Protein AF-T1BYG8-F1 (afdb_monomer_lite)

InterPro domains:
  IPR001926 Tryptophan synthase beta chain-like, PALP domain [PF00291] (1-155)
  IPR036052 Tryptophan synthase beta chain-like, PALP domain superfamily [G3DSA:3.40.50.1100] (1-34)
  IPR036052 Tryptophan synthase beta chain-like, PALP domain superfamily [G3DSA:3.40.50.1100] (35-157)
  IPR036052 Tryptophan synthase beta chain-like, PALP domain superfamily [SSF53686] (1-156)
  IPR050147 Serine/Threonine Dehydratase [PTHR48078] (1-157)

Secondary structure (DSSP, 8-state):
---------SSHHHHHHHHHHHHHHTTPPP--SSSSHHHHHHHHHHHHHHHHH-TT--EEEEE-SSSHHHHHHHHHHHHH-TTSEEEEEEETTS-HHHHHHHHSS---------S-GGG--SS--HHHHHHHHHH--EEEEE-HHHHHHHHHHHHTT-

Radius of gyration: 16.71 Å; chains: 1; bounding box: 42×40×42 Å

Foldseek 3Di:
DPDDDDDFDPDPVGVLVVLVVCCVVVVNDDDDCAQDPVLLLVLLVVLVVCCVVCVPAQEDEEEAALQSNLLSNLVNNCVVPVRRAYEYEYAPQACQLVVCLVVVHRAFRPGDDAPCRVRNHRGHHPNSSVSCNVRHDYYYHDYNVVVVVVVVVVVVVD

Organism: NCBI:txid410659

Structure (mmCIF, N/CA/C/O backbone):
data_AF-T1BYG8-F1
#
_entry.id   AF-T1BYG8-F1
#
loop_
_atom_site.group_PDB
_atom_site.id
_atom_site.type_symbol
_atom_site.label_atom_id
_atom_site.label_alt_id
_atom_site.label_comp_id
_atom_site.label_asym_id
_atom_site.label_entity_id
_atom_site.label_seq_id
_atom_site.pdbx_PDB_ins_code
_atom_site.Cartn_x
_atom_site.Cartn_y
_atom_site.Cartn_z
_atom_site.occupancy
_atom_site.B_iso_or_equiv
_atom_site.auth_seq_id
_atom_site.auth_comp_id
_atom_site.auth_asym_id
_atom_site.auth_atom_id
_atom_site.pdbx_PDB_model_num
ATOM 1 N N . TYR A 1 1 ? 2.718 -18.106 -16.378 1.00 79.12 1 TYR A N 1
ATOM 2 C CA . TYR A 1 1 ? 2.331 -16.737 -16.773 1.00 79.12 1 TYR A CA 1
ATOM 3 C C . TYR A 1 1 ? 2.883 -16.264 -18.125 1.00 79.12 1 TYR A C 1
ATOM 5 O O . TYR A 1 1 ? 2.423 -15.233 -18.580 1.00 79.12 1 TYR A O 1
ATOM 13 N N . GLY A 1 2 ? 3.794 -16.975 -18.813 1.00 94.69 2 GLY A N 1
ATOM 14 C CA . GLY A 1 2 ? 4.128 -16.692 -20.229 1.00 94.69 2 GLY A CA 1
ATOM 15 C C . GLY A 1 2 ? 4.851 -15.367 -20.523 1.00 94.69 2 GLY A C 1
ATOM 16 O O . GLY A 1 2 ? 5.052 -15.046 -21.688 1.00 94.69 2 GLY A O 1
ATOM 17 N N . ALA A 1 3 ? 5.227 -14.609 -19.491 1.00 94.94 3 ALA A N 1
ATOM 18 C CA . ALA A 1 3 ? 5.925 -13.338 -19.626 1.00 94.94 3 ALA A CA 1
ATOM 19 C C . ALA A 1 3 ? 7.422 -13.532 -19.911 1.00 94.94 3 ALA A C 1
ATOM 21 O O . ALA A 1 3 ? 8.041 -14.482 -19.427 1.00 94.94 3 ALA A O 1
ATOM 22 N N . GLU A 1 4 ? 7.999 -12.589 -20.650 1.00 94.94 4 GLU A N 1
ATOM 23 C CA . GLU A 1 4 ? 9.445 -12.408 -20.746 1.00 94.94 4 GLU A CA 1
ATOM 24 C C . GLU A 1 4 ? 9.967 -11.803 -19.434 1.00 94.94 4 GLU A C 1
ATOM 26 O O . GLU A 1 4 ? 9.457 -10.780 -18.973 1.00 94.94 4 GLU A O 1
ATOM 31 N N . VAL A 1 5 ? 10.972 -12.439 -18.826 1.00 95.88 5 VAL A N 1
ATOM 32 C CA . VAL A 1 5 ? 11.588 -11.974 -17.577 1.00 95.88 5 VAL A CA 1
ATOM 33 C C . VAL A 1 5 ? 12.976 -11.427 -17.879 1.00 95.88 5 VAL A C 1
ATOM 35 O O . VAL A 1 5 ? 13.850 -12.160 -18.337 1.00 95.88 5 VAL A O 1
ATOM 38 N N . ILE A 1 6 ? 13.180 -10.148 -17.574 1.00 95.19 6 ILE A N 1
ATOM 39 C CA . ILE A 1 6 ? 14.470 -9.467 -17.688 1.00 95.19 6 ILE A CA 1
ATOM 40 C C . ILE A 1 6 ? 15.030 -9.296 -16.275 1.00 95.19 6 ILE A C 1
ATOM 42 O O . ILE A 1 6 ? 14.416 -8.638 -15.437 1.00 95.19 6 ILE A O 1
ATOM 46 N N . LEU A 1 7 ? 16.186 -9.904 -16.000 1.00 96.19 7 LEU A N 1
ATOM 47 C CA . LEU A 1 7 ? 16.885 -9.751 -14.722 1.00 96.19 7 LEU A CA 1
ATOM 48 C C . LEU A 1 7 ? 17.806 -8.531 -14.789 1.00 96.19 7 LEU A C 1
ATOM 50 O O . LEU A 1 7 ? 18.727 -8.501 -15.606 1.00 96.19 7 LEU A O 1
ATOM 54 N N . TYR A 1 8 ? 17.570 -7.537 -13.932 1.00 95.62 8 TYR A N 1
ATOM 55 C CA . TYR A 1 8 ? 18.373 -6.318 -13.887 1.00 95.62 8 TYR A CA 1
ATOM 56 C C . TYR A 1 8 ? 18.454 -5.730 -12.475 1.00 95.62 8 TYR A C 1
ATOM 58 O O . TYR A 1 8 ? 17.446 -5.631 -11.777 1.00 95.62 8 TYR A O 1
ATOM 66 N N . GLY A 1 9 ? 19.651 -5.267 -12.107 1.00 90.19 9 GLY A N 1
ATOM 67 C CA . GLY A 1 9 ? 19.921 -4.604 -10.833 1.00 90.19 9 GLY A CA 1
ATOM 68 C C . GLY A 1 9 ? 20.027 -5.552 -9.636 1.00 90.19 9 GLY A C 1
ATOM 69 O O . GLY A 1 9 ? 19.801 -6.755 -9.745 1.00 90.19 9 GLY A O 1
ATOM 70 N N . ASN A 1 10 ? 20.382 -4.987 -8.481 1.00 84.25 10 ASN A N 1
ATOM 71 C CA . ASN A 1 10 ? 20.496 -5.702 -7.201 1.00 84.25 10 ASN A CA 1
ATOM 72 C C . ASN A 1 10 ? 19.391 -5.326 -6.201 1.00 84.25 10 ASN A C 1
ATOM 74 O O . ASN A 1 10 ? 19.390 -5.789 -5.061 1.00 84.25 10 ASN A O 1
ATOM 78 N N . SER A 1 11 ? 18.462 -4.460 -6.607 1.00 77.31 11 SER A N 1
ATOM 79 C CA . SER A 1 11 ? 17.386 -3.950 -5.763 1.00 77.31 11 SER A CA 1
ATOM 80 C C . SER A 1 11 ? 16.115 -3.698 -6.574 1.00 77.31 11 SER A C 1
ATOM 82 O O . SER A 1 11 ? 16.166 -3.471 -7.785 1.00 77.31 11 SER A O 1
ATOM 84 N N . TYR A 1 12 ? 14.962 -3.669 -5.895 1.00 80.06 12 TYR A N 1
ATOM 85 C CA . TYR A 1 12 ? 13.689 -3.291 -6.520 1.00 80.06 12 TYR A CA 1
ATOM 86 C C . TYR A 1 12 ? 13.766 -1.909 -7.188 1.00 80.06 12 TYR A C 1
ATOM 88 O O . TYR A 1 12 ? 13.246 -1.723 -8.283 1.00 80.06 12 TYR A O 1
ATOM 96 N N . SER A 1 13 ? 14.448 -0.943 -6.562 1.00 80.50 13 SER A N 1
ATOM 97 C CA . SER A 1 13 ? 14.580 0.419 -7.097 1.00 80.50 13 SER A CA 1
ATOM 98 C C . SER A 1 13 ? 15.358 0.457 -8.417 1.00 80.50 13 SER A C 1
ATOM 100 O O . SER A 1 13 ? 15.001 1.211 -9.326 1.00 80.50 13 SER A O 1
ATOM 102 N N . GLU A 1 14 ? 16.410 -0.356 -8.546 1.00 86.12 14 GLU A N 1
ATOM 103 C CA . GLU A 1 14 ? 17.156 -0.500 -9.801 1.00 86.12 14 GLU A CA 1
ATOM 104 C C . GLU A 1 14 ? 16.304 -1.179 -10.876 1.00 86.12 14 GLU A C 1
ATOM 106 O O . GLU A 1 14 ? 16.212 -0.664 -11.991 1.00 86.12 14 GLU A O 1
ATOM 111 N N . ALA A 1 15 ? 15.621 -2.276 -10.530 1.00 90.56 15 ALA A N 1
ATOM 112 C CA . ALA A 1 15 ? 14.738 -2.990 -11.450 1.00 90.56 15 ALA A CA 1
ATOM 113 C C . ALA A 1 15 ? 13.577 -2.105 -11.942 1.00 90.56 15 ALA A C 1
ATOM 115 O O . ALA A 1 15 ? 13.264 -2.092 -13.130 1.00 90.56 15 ALA A O 1
ATOM 116 N N . PHE A 1 16 ? 12.975 -1.310 -11.052 1.00 89.62 16 PHE A N 1
ATOM 117 C CA . PHE A 1 16 ? 11.926 -0.345 -11.386 1.00 89.62 16 PHE A CA 1
ATOM 118 C C . PHE A 1 16 ? 12.433 0.732 -12.352 1.00 89.62 16 PHE A C 1
ATOM 120 O O . PHE A 1 16 ? 11.770 1.048 -13.341 1.00 89.62 16 PHE A O 1
ATOM 127 N N . SER A 1 17 ? 13.619 1.285 -12.080 1.00 91.56 17 SER A N 1
ATOM 128 C CA . SER A 1 17 ? 14.226 2.320 -12.924 1.00 91.56 17 SER A CA 1
ATOM 129 C C . SER A 1 17 ? 14.525 1.790 -14.327 1.00 91.56 17 SER A C 1
ATOM 131 O O . SER A 1 17 ? 14.253 2.476 -15.313 1.00 91.56 17 SER A O 1
ATOM 133 N N . GLU A 1 18 ? 15.016 0.553 -14.427 1.00 95.69 18 GLU A N 1
ATOM 134 C CA . GLU A 1 18 ? 15.253 -0.099 -15.713 1.00 95.69 18 GLU A CA 1
ATOM 135 C C . GLU A 1 18 ? 13.955 -0.424 -16.447 1.00 95.69 18 GLU A C 1
ATOM 137 O O . GLU A 1 18 ? 13.837 -0.1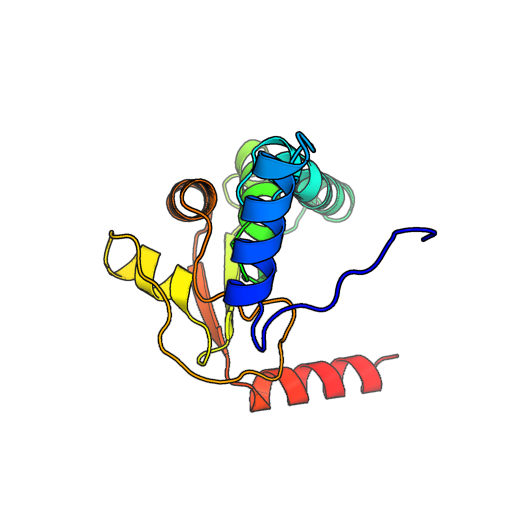30 -17.633 1.00 95.69 18 GLU A O 1
ATOM 142 N N . ALA A 1 19 ? 12.948 -0.960 -15.755 1.00 95.44 19 ALA A N 1
ATOM 143 C CA . ALA A 1 19 ? 11.648 -1.240 -16.356 1.00 95.44 19 ALA A CA 1
ATOM 144 C C . ALA A 1 19 ? 11.013 0.035 -16.936 1.00 95.44 19 ALA A C 1
ATOM 146 O O . ALA A 1 19 ? 10.448 0.010 -18.032 1.00 95.44 19 ALA A O 1
ATOM 147 N N . LYS A 1 20 ? 11.171 1.173 -16.248 1.00 94.75 20 LYS A N 1
ATOM 148 C CA . LYS A 1 20 ? 10.731 2.474 -16.754 1.00 94.75 20 LYS A CA 1
ATOM 149 C C . LYS A 1 20 ? 11.527 2.906 -17.988 1.00 94.75 20 LYS A C 1
ATOM 151 O O . LYS A 1 20 ? 10.920 3.252 -19.000 1.00 94.75 20 LYS A O 1
ATOM 156 N N . ARG A 1 21 ? 12.859 2.808 -17.956 1.00 96.81 21 ARG A N 1
ATOM 157 C CA . ARG A 1 21 ? 13.728 3.125 -19.104 1.00 96.81 21 ARG A CA 1
ATOM 158 C C . ARG A 1 21 ? 13.391 2.274 -20.337 1.00 96.81 21 ARG A C 1
ATOM 160 O O . ARG A 1 21 ? 13.272 2.809 -21.437 1.00 96.81 21 ARG A O 1
ATOM 167 N N . LEU A 1 22 ? 13.213 0.964 -20.158 1.00 96.50 22 LEU A N 1
ATOM 168 C CA . LEU A 1 22 ? 12.817 0.037 -21.223 1.00 96.50 22 LEU A CA 1
ATOM 169 C C . LEU A 1 22 ? 11.437 0.380 -21.783 1.00 96.50 22 LEU A C 1
ATOM 171 O O . LEU A 1 22 ? 11.253 0.358 -22.997 1.00 96.50 22 LEU A O 1
ATOM 175 N N . SER A 1 23 ? 10.483 0.756 -20.924 1.00 96.88 23 SER A N 1
ATOM 176 C CA . SER A 1 23 ? 9.156 1.170 -21.387 1.00 96.88 23 SER A CA 1
ATOM 177 C C . SER A 1 23 ? 9.212 2.383 -22.320 1.00 96.88 23 SER A C 1
ATOM 179 O O . SER A 1 23 ? 8.519 2.409 -23.335 1.00 96.88 23 SER A O 1
ATOM 181 N N . GLU A 1 24 ? 10.096 3.341 -22.034 1.00 96.69 24 GLU A N 1
ATOM 182 C CA . GLU A 1 24 ? 10.277 4.549 -22.839 1.00 96.69 24 GLU A CA 1
ATOM 183 C C . GLU A 1 24 ? 10.974 4.240 -24.173 1.00 96.69 24 GLU A C 1
ATOM 185 O O . GLU A 1 24 ? 10.499 4.654 -25.230 1.00 96.69 24 GLU A O 1
ATOM 190 N N . ILE A 1 25 ? 12.072 3.477 -24.147 1.00 97.31 25 ILE A N 1
ATOM 191 C CA . ILE A 1 25 ? 12.874 3.180 -25.348 1.00 97.31 25 ILE A CA 1
ATOM 192 C C . ILE A 1 25 ? 12.137 2.245 -26.306 1.00 97.31 25 ILE A C 1
ATOM 194 O O . ILE A 1 25 ? 12.218 2.410 -27.521 1.00 97.31 25 ILE A O 1
ATOM 198 N N . GLU A 1 26 ? 11.404 1.275 -25.771 1.00 96.38 26 GLU A N 1
ATOM 199 C CA . GLU A 1 26 ? 10.692 0.278 -26.568 1.00 96.38 26 GLU A CA 1
ATOM 200 C C . GLU A 1 26 ? 9.229 0.654 -26.825 1.00 96.38 26 GLU A C 1
ATOM 202 O O . GLU A 1 26 ? 8.489 -0.125 -27.421 1.00 96.38 26 GLU A O 1
ATOM 207 N N . SER A 1 27 ? 8.798 1.847 -26.393 1.00 96.56 27 SER A N 1
ATOM 208 C CA . SER A 1 27 ? 7.414 2.322 -26.535 1.00 96.56 27 SER A CA 1
ATOM 209 C C . SER A 1 27 ? 6.375 1.351 -25.947 1.00 96.56 27 SER A C 1
ATOM 211 O O . SER A 1 27 ? 5.302 1.145 -26.517 1.00 96.56 27 SER A O 1
ATOM 213 N N . ARG A 1 28 ? 6.687 0.743 -24.795 1.00 95.94 28 ARG A N 1
ATOM 214 C CA . ARG A 1 28 ? 5.770 -0.133 -24.049 1.00 95.94 28 ARG A CA 1
ATOM 215 C C . ARG A 1 28 ? 4.976 0.685 -23.029 1.00 95.94 28 ARG A C 1
ATOM 217 O O . ARG A 1 28 ? 5.481 1.641 -22.447 1.00 95.94 28 ARG A O 1
ATOM 224 N N . THR A 1 29 ? 3.740 0.281 -22.745 1.00 95.56 29 THR A N 1
ATOM 225 C CA . THR A 1 29 ? 2.987 0.847 -21.616 1.00 95.56 29 THR A CA 1
ATOM 226 C C . THR A 1 29 ? 3.581 0.351 -20.301 1.00 95.56 29 THR A C 1
ATOM 228 O O . THR A 1 29 ? 3.589 -0.850 -20.037 1.00 95.56 29 THR A O 1
ATOM 231 N N . PHE A 1 30 ? 4.053 1.273 -19.465 1.00 95.31 30 PHE A N 1
ATOM 232 C CA . PHE A 1 30 ? 4.484 0.952 -18.109 1.00 95.31 30 PHE A CA 1
ATOM 233 C C . PHE A 1 30 ? 3.271 0.781 -17.192 1.00 95.31 30 PHE A C 1
ATOM 235 O O . PHE A 1 30 ? 2.428 1.675 -17.103 1.00 95.31 30 PHE A O 1
ATOM 242 N N . ILE A 1 31 ? 3.199 -0.352 -16.498 1.00 94.94 31 ILE A N 1
ATOM 243 C CA . ILE A 1 31 ? 2.178 -0.624 -15.486 1.00 94.94 31 ILE A CA 1
ATOM 244 C C . ILE A 1 31 ? 2.846 -0.506 -14.117 1.00 94.94 31 ILE A C 1
ATOM 246 O O . ILE A 1 31 ? 3.698 -1.322 -13.772 1.00 94.94 31 ILE A O 1
ATOM 250 N N . ASP A 1 32 ? 2.487 0.531 -13.359 1.00 92.69 32 ASP A N 1
ATOM 251 C CA . ASP A 1 32 ? 3.027 0.752 -12.015 1.00 92.69 32 ASP A CA 1
ATOM 252 C C . ASP A 1 32 ? 2.497 -0.306 -11.032 1.00 92.69 32 ASP A C 1
ATOM 254 O O . ASP A 1 32 ? 1.356 -0.752 -11.138 1.00 92.69 32 ASP A O 1
ATOM 258 N N . GLY A 1 33 ? 3.315 -0.711 -10.061 1.00 91.31 33 GLY A N 1
ATOM 259 C CA . GLY A 1 33 ? 2.921 -1.709 -9.066 1.00 91.31 33 GLY A CA 1
ATOM 260 C C . GLY A 1 33 ? 1.932 -1.192 -8.016 1.00 91.31 33 GLY A C 1
ATOM 261 O O . GLY A 1 33 ? 1.283 -1.998 -7.350 1.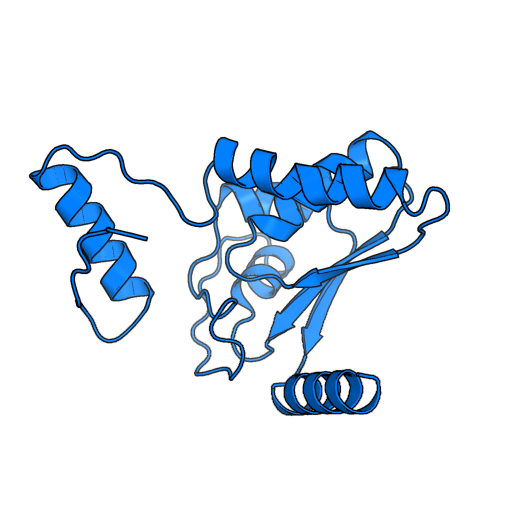00 91.31 33 GLY A O 1
ATOM 262 N N . PHE A 1 34 ? 1.813 0.127 -7.821 1.00 93.38 34 PHE A N 1
ATOM 263 C CA . PHE A 1 34 ? 0.974 0.691 -6.753 1.00 93.38 34 PHE A CA 1
ATOM 264 C C . PHE A 1 34 ? 0.543 2.157 -6.927 1.00 93.38 34 PHE A C 1
ATOM 266 O O . PHE A 1 34 ? -0.504 2.534 -6.396 1.00 93.38 34 PHE A O 1
ATOM 273 N N . ASN A 1 35 ? 1.317 2.991 -7.626 1.00 94.12 35 ASN A N 1
ATOM 274 C CA . ASN A 1 35 ? 1.122 4.442 -7.734 1.00 94.12 35 ASN A CA 1
ATOM 275 C C . ASN A 1 35 ? 0.354 4.837 -9.011 1.00 94.12 35 ASN A C 1
ATOM 277 O O . ASN A 1 35 ? 0.687 5.813 -9.682 1.00 94.12 35 ASN A O 1
ATOM 281 N N . ASP A 1 36 ? -0.693 4.079 -9.338 1.00 96.25 36 ASP A N 1
ATOM 282 C CA . ASP A 1 36 ? -1.595 4.321 -10.466 1.00 96.25 36 ASP A CA 1
ATOM 283 C C . ASP A 1 36 ? -3.063 4.207 -10.023 1.00 96.25 36 ASP A C 1
ATOM 285 O O . ASP A 1 36 ? -3.420 3.382 -9.181 1.00 96.25 36 ASP A O 1
ATOM 289 N N . ARG A 1 37 ? -3.940 5.044 -10.590 1.00 96.56 37 ARG A N 1
ATOM 290 C CA . ARG A 1 37 ? -5.351 5.126 -10.176 1.00 96.56 37 ARG A CA 1
ATOM 291 C C . ARG A 1 37 ? -6.126 3.842 -10.454 1.00 96.56 37 ARG A C 1
ATOM 293 O O . ARG A 1 37 ? -6.993 3.490 -9.652 1.00 96.56 37 ARG A O 1
ATOM 300 N N . TRP A 1 38 ? -5.846 3.158 -11.559 1.00 97.19 38 TRP A N 1
ATOM 301 C CA . TRP A 1 38 ? -6.515 1.909 -11.913 1.00 97.19 38 TRP A CA 1
ATOM 302 C C . TRP A 1 38 ? -6.038 0.769 -11.028 1.00 97.19 38 TRP A C 1
ATOM 304 O O . TRP A 1 38 ? -6.863 0.008 -10.531 1.00 97.19 38 TRP A O 1
ATOM 314 N N . ILE A 1 39 ? -4.735 0.717 -10.746 1.00 97.75 39 ILE A N 1
ATOM 315 C CA . ILE A 1 39 ? -4.162 -0.250 -9.804 1.00 97.75 39 ILE A CA 1
ATOM 316 C C . ILE A 1 39 ? -4.786 -0.085 -8.420 1.00 97.75 39 ILE A C 1
ATOM 318 O O . ILE A 1 39 ? -5.286 -1.060 -7.862 1.00 97.75 39 ILE A O 1
ATOM 322 N N . ILE A 1 40 ? -4.831 1.144 -7.899 1.00 98.44 40 ILE A N 1
ATOM 323 C CA . ILE A 1 40 ? -5.446 1.462 -6.602 1.00 98.44 40 ILE A CA 1
ATOM 324 C C . ILE A 1 40 ? -6.933 1.095 -6.585 1.00 98.44 40 ILE A C 1
ATOM 326 O O . ILE A 1 40 ? -7.405 0.494 -5.623 1.00 98.44 40 ILE A O 1
ATOM 330 N N . SER A 1 41 ? -7.674 1.434 -7.644 1.00 97.81 41 SER A N 1
ATOM 331 C CA . SER A 1 41 ? -9.105 1.114 -7.740 1.00 97.81 41 SER A CA 1
ATOM 332 C C . SER A 1 41 ? -9.341 -0.394 -7.756 1.00 97.81 41 SER A C 1
ATOM 334 O O . SER A 1 41 ? -10.239 -0.873 -7.070 1.00 97.81 41 SER A O 1
ATOM 336 N N . GLY A 1 42 ? -8.491 -1.144 -8.465 1.00 98.38 42 GLY A N 1
ATOM 337 C CA . GLY A 1 42 ? -8.502 -2.603 -8.455 1.00 98.38 42 GLY A CA 1
ATOM 338 C C . GLY A 1 42 ? -8.321 -3.159 -7.045 1.00 98.38 42 GLY A C 1
ATOM 339 O O . GLY A 1 42 ? -9.126 -3.978 -6.615 1.00 98.38 42 GLY A O 1
ATOM 340 N N . GLN A 1 43 ? -7.353 -2.646 -6.276 1.00 98.50 43 GLN A N 1
ATOM 341 C CA . GLN A 1 43 ? -7.156 -3.083 -4.886 1.00 98.50 43 GLN A CA 1
ATOM 342 C C . GLN A 1 43 ? -8.345 -2.747 -3.975 1.00 98.50 43 GLN A C 1
ATOM 344 O O . GLN A 1 43 ? -8.595 -3.441 -2.993 1.00 98.50 43 GLN A O 1
ATOM 349 N N . GLY A 1 44 ? -9.094 -1.688 -4.292 1.00 98.62 44 GLY A N 1
ATOM 350 C CA . GLY A 1 44 ? -10.283 -1.287 -3.540 1.00 98.62 44 GLY A CA 1
ATOM 351 C C . GLY A 1 44 ? -11.426 -2.296 -3.581 1.00 98.62 44 GLY A C 1
ATOM 352 O O . GLY A 1 44 ? -12.255 -2.281 -2.674 1.00 98.62 44 GLY A O 1
ATOM 353 N N . THR A 1 45 ? -11.445 -3.203 -4.561 1.00 98.69 45 THR A N 1
ATOM 354 C CA . THR A 1 45 ? -12.450 -4.278 -4.635 1.00 98.69 45 THR A CA 1
ATOM 355 C C . THR A 1 45 ? -12.428 -5.174 -3.397 1.00 98.69 45 THR A C 1
ATOM 357 O O . THR A 1 45 ? -13.489 -5.483 -2.868 1.00 98.69 45 THR A O 1
ATOM 360 N N . ILE A 1 46 ? -11.246 -5.438 -2.828 1.00 98.81 46 ILE A N 1
ATOM 361 C CA . ILE A 1 46 ? -11.094 -6.162 -1.555 1.00 98.81 46 ILE A CA 1
ATOM 362 C C . ILE A 1 46 ? -11.848 -5.448 -0.423 1.00 98.81 46 ILE A C 1
ATOM 364 O O . ILE A 1 46 ? -12.448 -6.086 0.435 1.00 98.81 46 ILE A O 1
ATOM 368 N N . GLY A 1 47 ? -11.851 -4.112 -0.412 1.00 98.62 47 GLY A N 1
ATOM 369 C CA . GLY A 1 47 ? -12.600 -3.341 0.580 1.00 98.62 47 GLY A CA 1
ATOM 370 C C . GLY A 1 47 ? -14.112 -3.532 0.462 1.00 98.62 47 GLY A C 1
ATOM 371 O O . GLY A 1 47 ? -14.788 -3.604 1.485 1.00 98.62 47 GLY A O 1
ATOM 372 N N . LEU A 1 48 ? -14.629 -3.657 -0.763 1.00 98.50 48 LEU A N 1
ATOM 373 C CA . LEU A 1 48 ? -16.044 -3.952 -1.012 1.00 98.50 48 LEU A CA 1
ATOM 374 C C . LEU A 1 48 ? -16.393 -5.370 -0.543 1.00 98.50 48 LEU A C 1
ATOM 376 O O . LEU A 1 48 ? -17.374 -5.554 0.171 1.00 98.50 48 LEU A O 1
ATOM 380 N N . GLU A 1 49 ? -15.542 -6.348 -0.858 1.00 98.75 49 GLU A N 1
ATOM 381 C CA . GLU A 1 49 ? -15.709 -7.741 -0.427 1.00 98.75 49 GLU A CA 1
ATOM 382 C C . GLU A 1 49 ? -15.685 -7.879 1.106 1.00 98.75 49 GLU A C 1
ATOM 384 O O . GLU A 1 49 ? -16.497 -8.606 1.677 1.00 98.75 49 GLU A O 1
ATOM 389 N N . ILE A 1 50 ? -14.811 -7.137 1.801 1.00 98.62 50 ILE A N 1
ATOM 390 C CA . ILE A 1 50 ? -14.781 -7.095 3.274 1.00 98.62 50 ILE A CA 1
ATOM 391 C C . ILE A 1 50 ? -16.113 -6.587 3.835 1.00 98.62 50 ILE A C 1
ATOM 393 O O . ILE A 1 50 ? -16.623 -7.157 4.799 1.00 98.62 50 ILE A O 1
ATOM 397 N N . LEU A 1 51 ? -16.679 -5.523 3.259 1.00 98.31 51 LEU A N 1
ATOM 398 C CA . LEU A 1 51 ? -17.941 -4.948 3.731 1.00 98.31 51 LEU A CA 1
ATOM 399 C C . LEU A 1 51 ? -19.145 -5.855 3.469 1.00 98.31 51 LEU A C 1
ATOM 401 O O . LEU A 1 51 ? -20.077 -5.858 4.278 1.00 98.31 51 LEU A O 1
ATOM 405 N N . GLU A 1 52 ? -19.118 -6.605 2.369 1.00 98.25 52 GLU A N 1
ATOM 406 C CA . GLU A 1 52 ? -20.125 -7.613 2.044 1.00 98.25 52 GLU A CA 1
ATOM 407 C C . GLU A 1 52 ? -20.054 -8.798 3.017 1.00 98.25 52 GLU A C 1
ATOM 409 O O . GLU A 1 52 ? -21.069 -9.182 3.601 1.00 98.25 52 GLU A O 1
ATOM 414 N N . ALA A 1 53 ? -18.856 -9.347 3.236 1.00 98.50 53 ALA A N 1
ATOM 415 C CA . ALA A 1 53 ? -18.653 -10.517 4.088 1.00 98.50 53 ALA A CA 1
ATOM 416 C C . ALA A 1 53 ? -18.810 -10.210 5.587 1.00 98.50 53 ALA A C 1
ATOM 418 O O . ALA A 1 53 ? -19.305 -11.047 6.345 1.00 98.50 53 ALA A O 1
ATOM 419 N N . HIS A 1 54 ? -18.407 -9.012 6.020 1.00 98.00 54 HIS A N 1
ATOM 420 C CA . HIS A 1 54 ? -18.437 -8.576 7.417 1.00 98.00 54 HIS A CA 1
ATOM 421 C C . HIS A 1 54 ? -19.070 -7.183 7.563 1.00 98.00 54 HIS A C 1
ATOM 423 O O . HIS A 1 54 ? -18.371 -6.181 7.754 1.00 98.00 54 HIS A O 1
ATOM 429 N N . PRO A 1 55 ? -20.412 -7.080 7.521 1.00 96.81 55 PRO A N 1
ATOM 430 C CA . PRO A 1 55 ? -21.104 -5.797 7.620 1.00 96.81 55 PRO A CA 1
ATOM 431 C C . PRO A 1 55 ? -20.918 -5.069 8.963 1.00 96.81 55 PRO A C 1
ATOM 433 O O . PRO A 1 55 ? -21.170 -3.870 9.052 1.00 96.81 55 PRO A O 1
ATOM 436 N N . ASP A 1 56 ? -20.497 -5.755 10.012 1.00 97.62 56 ASP A N 1
ATOM 437 C CA . ASP A 1 56 ? -20.245 -5.213 11.347 1.00 97.62 56 ASP A CA 1
ATOM 438 C C . ASP A 1 56 ? -18.754 -4.950 11.622 1.00 97.62 56 ASP A C 1
ATOM 440 O O . ASP A 1 56 ? -18.387 -4.620 12.750 1.00 97.62 56 ASP A O 1
ATOM 444 N N . VAL A 1 57 ? -17.891 -5.060 10.602 1.00 98.44 57 VAL A N 1
ATOM 445 C CA . VAL A 1 57 ? -16.453 -4.802 10.736 1.00 98.44 57 VAL A CA 1
ATOM 446 C C . VAL A 1 57 ? -16.194 -3.422 11.344 1.00 98.44 57 VAL A C 1
ATOM 448 O O . VAL A 1 57 ? -16.750 -2.415 10.914 1.00 98.44 57 VAL A O 1
ATOM 451 N N . GLN A 1 58 ? -15.330 -3.374 12.357 1.00 98.50 58 GLN A N 1
ATOM 452 C CA . GLN A 1 58 ? -14.969 -2.129 13.046 1.00 98.50 58 GLN A CA 1
ATOM 453 C C . GLN A 1 58 ? -13.533 -1.695 12.763 1.00 98.50 58 GLN A C 1
ATOM 455 O O . GLN A 1 58 ? -13.225 -0.509 12.832 1.00 98.50 58 GLN A O 1
ATOM 460 N N . ASN A 1 59 ? -12.650 -2.650 12.465 1.00 98.44 59 ASN A N 1
ATOM 461 C CA . ASN A 1 59 ? -11.233 -2.406 12.235 1.00 98.44 59 ASN A CA 1
ATOM 462 C C . ASN A 1 59 ? -10.749 -3.271 11.071 1.00 98.44 59 ASN A C 1
ATOM 464 O O . ASN A 1 59 ? -11.073 -4.457 11.012 1.00 98.44 59 ASN A O 1
ATOM 468 N N . VAL A 1 60 ? -9.933 -2.696 10.192 1.00 98.69 60 VAL A N 1
ATOM 469 C CA . VAL A 1 60 ? -9.273 -3.405 9.092 1.00 98.69 60 VAL A CA 1
ATOM 470 C C . VAL A 1 60 ? -7.787 -3.078 9.122 1.00 98.69 60 VAL A C 1
ATOM 472 O O . VAL A 1 60 ? -7.393 -1.913 9.061 1.00 98.69 60 VAL A O 1
ATOM 475 N N . ILE A 1 61 ? -6.969 -4.122 9.236 1.00 98.50 61 ILE A N 1
ATOM 476 C CA . ILE A 1 61 ? -5.511 -4.030 9.335 1.00 98.50 61 ILE A CA 1
ATOM 477 C C . ILE A 1 61 ? -4.919 -4.416 7.981 1.00 98.50 61 ILE A C 1
ATOM 479 O O . ILE A 1 61 ? -5.231 -5.486 7.462 1.00 98.50 61 ILE A O 1
ATOM 483 N N . ILE A 1 62 ? -4.094 -3.547 7.394 1.00 98.50 62 ILE A N 1
ATOM 484 C CA . ILE A 1 62 ? -3.639 -3.687 6.005 1.00 98.50 62 ILE A CA 1
ATOM 485 C C . ILE A 1 62 ? -2.117 -3.493 5.932 1.00 98.50 62 ILE A C 1
ATOM 487 O O . ILE A 1 62 ? -1.617 -2.479 6.423 1.00 98.50 62 ILE A O 1
ATOM 491 N N . PRO A 1 63 ? -1.356 -4.412 5.311 1.00 97.19 63 PRO A N 1
ATOM 492 C CA . PRO A 1 63 ? 0.077 -4.222 5.111 1.00 97.19 63 PRO A CA 1
ATOM 493 C C . PRO A 1 63 ? 0.357 -3.084 4.118 1.00 97.19 63 PRO A C 1
ATOM 495 O O . PRO A 1 63 ? -0.378 -2.879 3.147 1.00 97.19 63 PRO A O 1
ATOM 498 N N . VAL A 1 64 ? 1.443 -2.344 4.344 1.00 96.25 64 VAL A N 1
ATOM 499 C CA . VAL A 1 64 ? 1.779 -1.138 3.578 1.00 96.25 64 VAL A CA 1
ATOM 500 C C . VAL A 1 64 ? 3.195 -1.224 3.004 1.00 96.25 64 VAL A C 1
ATOM 502 O O . VAL A 1 64 ? 4.183 -0.978 3.687 1.00 96.25 64 VAL A O 1
ATOM 505 N N . GLY A 1 65 ? 3.284 -1.532 1.709 1.00 92.31 65 GLY A N 1
ATOM 506 C CA . GLY A 1 65 ? 4.486 -1.304 0.896 1.00 92.31 65 GLY A CA 1
ATOM 507 C C . GLY A 1 65 ? 4.458 0.089 0.265 1.00 92.31 65 GLY A C 1
ATOM 508 O O . GLY A 1 65 ? 4.469 1.102 0.957 1.00 92.31 65 GLY A O 1
ATOM 509 N N . GLY A 1 66 ? 4.315 0.154 -1.063 1.00 91.19 66 GLY A N 1
ATOM 510 C CA . GLY A 1 66 ? 4.174 1.423 -1.797 1.00 91.19 66 GLY A CA 1
ATOM 511 C C . GLY A 1 66 ? 2.846 2.165 -1.570 1.00 91.19 66 GLY A C 1
ATOM 512 O O . GLY A 1 66 ? 2.704 3.318 -1.976 1.00 91.19 66 GLY A O 1
ATOM 513 N N . GLY A 1 67 ? 1.880 1.519 -0.906 1.00 95.75 67 GLY A N 1
ATOM 514 C CA . GLY A 1 67 ? 0.619 2.121 -0.462 1.00 95.75 67 GLY A CA 1
ATOM 515 C C . GLY A 1 67 ? -0.604 1.844 -1.344 1.00 95.75 67 GLY A C 1
ATOM 516 O O . GLY A 1 67 ? -1.704 2.249 -0.972 1.00 95.75 67 GLY A O 1
ATOM 517 N N . GLY A 1 68 ? -0.453 1.134 -2.468 1.00 97.56 68 GLY A N 1
ATOM 518 C CA . GLY A 1 68 ? -1.543 0.811 -3.407 1.00 97.56 68 GLY A CA 1
ATOM 519 C C . GLY A 1 68 ? -2.729 0.107 -2.749 1.00 97.56 68 GLY A C 1
ATOM 520 O O . GLY A 1 68 ? -3.856 0.602 -2.803 1.00 97.56 68 GLY A O 1
ATOM 521 N N . LEU A 1 69 ? -2.441 -1.005 -2.067 1.00 98.31 69 LEU A N 1
ATOM 522 C CA . LEU A 1 69 ? -3.430 -1.851 -1.396 1.00 98.31 69 LEU A CA 1
ATOM 523 C C . LEU A 1 69 ? -4.253 -1.078 -0.360 1.00 98.31 69 LEU A C 1
ATOM 525 O O . LEU A 1 69 ? -5.472 -0.971 -0.483 1.00 98.31 69 LEU A O 1
ATOM 529 N N . ILE A 1 70 ? -3.576 -0.481 0.626 1.00 98.62 70 ILE A N 1
ATOM 530 C CA . ILE A 1 70 ? -4.239 0.284 1.684 1.00 98.62 70 ILE A CA 1
ATOM 531 C C . ILE A 1 70 ? -5.009 1.483 1.131 1.00 98.62 70 ILE A C 1
ATOM 533 O O . ILE A 1 70 ? -6.111 1.746 1.593 1.00 98.62 70 ILE A O 1
ATOM 537 N N . SER A 1 71 ? -4.490 2.178 0.112 1.00 98.56 71 SER A N 1
ATOM 538 C CA . SER A 1 71 ? -5.185 3.327 -0.482 1.00 98.56 71 SER A CA 1
ATOM 539 C C . SER A 1 71 ? -6.518 2.913 -1.099 1.00 98.56 71 SER A C 1
ATOM 541 O O . SER A 1 71 ? -7.530 3.583 -0.885 1.00 98.56 71 SER A O 1
ATOM 543 N N . GLY A 1 72 ? -6.517 1.810 -1.852 1.00 98.69 72 GLY A N 1
ATOM 544 C CA . GLY A 1 72 ? -7.708 1.281 -2.507 1.00 98.69 72 GLY A CA 1
ATOM 545 C C . GLY A 1 72 ? -8.752 0.838 -1.492 1.00 98.69 72 GLY A C 1
ATOM 546 O O . GLY A 1 72 ? -9.881 1.332 -1.511 1.00 98.69 72 GLY A O 1
ATOM 547 N N . ILE A 1 73 ? -8.356 -0.047 -0.573 1.00 98.81 73 ILE A N 1
ATOM 548 C CA . ILE A 1 73 ? -9.250 -0.599 0.451 1.00 98.81 73 ILE A CA 1
ATOM 549 C C . ILE A 1 73 ? -9.794 0.514 1.352 1.00 98.81 73 ILE A C 1
ATOM 551 O O . ILE A 1 73 ? -11.004 0.596 1.554 1.00 98.81 73 ILE A O 1
ATOM 555 N N . ALA A 1 74 ? -8.934 1.413 1.847 1.00 98.75 74 ALA A N 1
ATOM 556 C CA . ALA A 1 74 ? -9.355 2.511 2.714 1.00 98.75 74 ALA A CA 1
ATOM 557 C C . ALA A 1 74 ? -10.365 3.419 2.012 1.00 98.75 74 ALA A C 1
ATOM 559 O O . ALA A 1 74 ? -11.384 3.776 2.598 1.00 98.75 74 ALA A O 1
ATOM 560 N N . LYS A 1 75 ? -10.124 3.768 0.739 1.00 98.62 75 LYS A N 1
ATOM 561 C CA . LYS A 1 75 ? -11.062 4.587 -0.033 1.00 98.62 75 LYS A CA 1
ATOM 562 C C . LYS A 1 75 ? -12.417 3.900 -0.185 1.00 98.62 75 LYS A C 1
ATOM 564 O O . LYS A 1 75 ? -13.430 4.579 -0.010 1.00 98.62 75 LYS A O 1
ATOM 569 N N . ALA A 1 76 ? -12.440 2.615 -0.535 1.00 98.56 76 ALA A N 1
ATOM 570 C CA . ALA A 1 76 ? -13.678 1.859 -0.697 1.00 98.56 76 ALA A CA 1
ATOM 571 C C . ALA A 1 76 ? -14.459 1.817 0.624 1.00 98.56 76 ALA A C 1
ATOM 57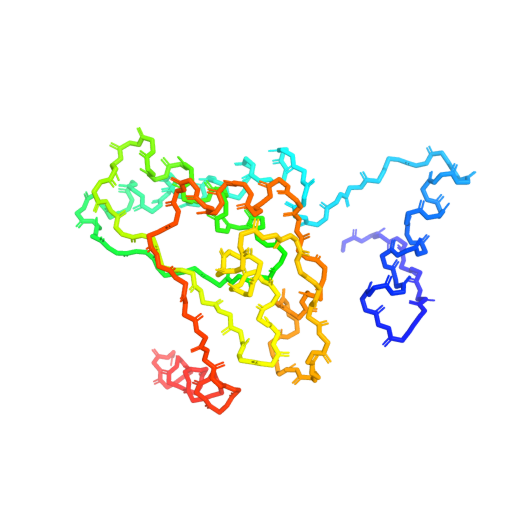3 O O . ALA A 1 76 ? -15.577 2.323 0.693 1.00 98.56 76 ALA A O 1
ATOM 574 N N . ILE A 1 77 ? -13.809 1.360 1.698 1.00 98.69 77 ILE A N 1
ATOM 575 C CA . ILE A 1 77 ? -14.437 1.210 3.012 1.00 98.69 77 ILE A CA 1
ATOM 576 C C . ILE A 1 77 ? -14.934 2.551 3.556 1.00 98.69 77 ILE A C 1
ATOM 578 O O . ILE A 1 77 ? -16.107 2.675 3.898 1.00 98.69 77 ILE A O 1
ATOM 582 N N . LYS A 1 78 ? -14.087 3.588 3.580 1.00 98.62 78 LYS A N 1
ATOM 583 C CA . LYS A 1 78 ? -14.460 4.906 4.123 1.00 98.62 78 LYS A CA 1
ATOM 584 C C . LYS A 1 78 ? -15.557 5.609 3.321 1.00 98.62 78 LYS A C 1
ATOM 586 O O . LYS A 1 78 ? -16.163 6.543 3.837 1.00 98.62 78 LYS A O 1
ATOM 591 N N . SER A 1 79 ? -15.794 5.209 2.068 1.00 97.94 79 SER A N 1
ATOM 592 C CA . SER A 1 79 ? -16.876 5.782 1.257 1.00 97.94 79 SER A CA 1
ATOM 593 C C . SER A 1 79 ? -18.251 5.224 1.632 1.00 97.94 79 SER A C 1
ATOM 595 O O . SER A 1 79 ? -19.239 5.922 1.425 1.00 97.94 79 SER A O 1
ATOM 597 N N . GLU A 1 80 ? -18.321 4.017 2.201 1.00 97.06 80 GLU A N 1
ATOM 598 C CA . GLU A 1 80 ? -19.578 3.389 2.632 1.00 97.06 80 GLU A CA 1
ATOM 599 C C . GLU A 1 80 ? -19.758 3.402 4.154 1.00 97.06 80 GLU A C 1
ATOM 601 O O . GLU A 1 80 ? -20.853 3.663 4.649 1.00 97.06 80 GLU A O 1
ATOM 606 N N . LYS A 1 81 ? -18.681 3.148 4.906 1.00 98.00 81 LYS A N 1
ATOM 607 C CA . LYS A 1 81 ? -18.666 3.104 6.373 1.00 98.00 81 LYS A CA 1
ATOM 608 C C . LYS A 1 81 ? -17.487 3.913 6.924 1.00 98.00 81 LYS A C 1
ATOM 610 O O . LYS A 1 81 ? -16.432 3.349 7.223 1.00 98.00 81 LYS A O 1
ATOM 615 N N . PRO A 1 82 ? -17.639 5.242 7.068 1.00 97.75 82 PRO A N 1
ATOM 616 C CA . PRO A 1 82 ? -16.550 6.130 7.483 1.00 97.75 82 PRO A CA 1
ATOM 617 C C . PRO A 1 82 ? -16.010 5.840 8.893 1.00 97.75 82 PRO A C 1
ATOM 619 O O . PRO A 1 82 ? -14.851 6.156 9.168 1.00 97.75 82 PRO A O 1
ATOM 622 N N . ASP A 1 83 ? -16.811 5.203 9.751 1.00 98.00 83 ASP A N 1
ATOM 623 C CA . ASP A 1 83 ? -16.452 4.890 11.140 1.00 98.00 83 ASP A CA 1
ATOM 624 C C . ASP A 1 83 ? -15.557 3.647 11.286 1.00 98.00 83 ASP A C 1
ATOM 626 O O . ASP A 1 83 ? -14.974 3.433 12.349 1.00 98.00 83 ASP A O 1
ATOM 630 N N . VAL A 1 84 ? -15.407 2.827 10.235 1.00 98.69 84 VAL A N 1
ATOM 631 C CA . VAL A 1 84 ? -14.488 1.677 10.260 1.00 98.69 84 VAL A CA 1
ATOM 632 C C . VAL A 1 84 ? -13.060 2.192 10.347 1.00 98.69 84 VAL A C 1
ATOM 634 O O . VAL A 1 84 ? -12.632 2.981 9.504 1.00 98.69 84 VAL A O 1
ATOM 637 N N . ARG A 1 85 ? -12.304 1.735 11.344 1.00 98.69 85 ARG A N 1
ATOM 638 C CA . ARG A 1 85 ? -10.902 2.116 11.519 1.00 98.69 85 ARG A CA 1
ATOM 639 C C . ARG A 1 85 ? -10.012 1.348 10.550 1.00 98.69 85 ARG A C 1
ATOM 641 O O . ARG A 1 85 ? -10.036 0.121 10.506 1.00 98.69 85 ARG A O 1
ATOM 648 N N . ILE A 1 86 ? -9.190 2.072 9.808 1.00 98.88 86 ILE A N 1
ATOM 649 C CA . ILE A 1 86 ? -8.188 1.537 8.898 1.00 98.88 86 ILE A CA 1
ATOM 650 C C . ILE A 1 86 ? -6.810 1.721 9.526 1.00 98.88 86 ILE A C 1
ATOM 652 O O . ILE A 1 86 ? -6.385 2.848 9.788 1.00 98.88 86 ILE A O 1
ATOM 656 N N . ILE A 1 87 ? -6.115 0.606 9.741 1.00 98.81 87 ILE A N 1
ATOM 657 C CA . ILE A 1 87 ? -4.804 0.559 10.387 1.00 98.81 87 ILE A CA 1
ATOM 658 C C . ILE A 1 87 ? -3.797 0.005 9.381 1.00 98.81 87 ILE A C 1
ATOM 660 O O . ILE A 1 87 ? -3.883 -1.153 8.972 1.00 98.81 87 ILE A O 1
ATOM 664 N N . GLY A 1 88 ? -2.841 0.829 8.964 1.00 98.31 88 GLY A N 1
ATOM 665 C CA . GLY A 1 88 ? -1.744 0.391 8.109 1.00 98.31 88 GLY A CA 1
ATOM 666 C C . GLY A 1 88 ? -0.560 -0.130 8.913 1.00 98.31 88 GLY A C 1
ATOM 667 O O . GLY A 1 88 ? -0.201 0.452 9.932 1.00 98.31 88 GLY A O 1
ATOM 668 N N . VAL A 1 89 ? 0.064 -1.204 8.437 1.00 97.62 89 VAL A N 1
ATOM 669 C CA . VAL A 1 89 ? 1.217 -1.839 9.089 1.00 97.62 89 VAL A CA 1
ATOM 670 C C . VAL A 1 89 ? 2.424 -1.838 8.151 1.00 97.62 89 VAL A C 1
ATOM 672 O O . VAL A 1 89 ? 2.336 -2.355 7.037 1.00 97.62 89 VAL A O 1
ATOM 675 N N . GLN A 1 90 ? 3.550 -1.280 8.601 1.00 94.88 90 GLN A N 1
ATOM 676 C CA . GLN A 1 90 ? 4.853 -1.360 7.924 1.00 94.88 90 GLN A CA 1
ATOM 677 C C . GLN A 1 90 ? 5.869 -2.164 8.739 1.00 94.88 90 GLN A C 1
ATOM 679 O O . GLN A 1 90 ? 5.728 -2.313 9.951 1.00 94.88 90 GLN A O 1
ATOM 684 N N . SER A 1 91 ? 6.930 -2.638 8.085 1.00 94.44 91 SER A N 1
ATOM 685 C CA . SER A 1 91 ? 8.131 -3.064 8.809 1.00 94.44 91 SER A CA 1
ATOM 686 C C . SER A 1 91 ? 8.832 -1.840 9.406 1.00 94.44 91 SER A C 1
ATOM 688 O O . SER A 1 91 ? 8.954 -0.807 8.746 1.00 94.44 91 SER A O 1
ATOM 690 N N . GLU A 1 92 ? 9.362 -1.963 10.622 1.00 93.19 92 GLU A N 1
ATOM 691 C CA . GLU A 1 92 ? 10.245 -0.957 11.240 1.00 93.19 92 GLU A CA 1
ATOM 692 C C . GLU A 1 92 ? 11.505 -0.665 10.404 1.00 93.19 92 GLU A C 1
ATOM 694 O O . GLU A 1 92 ? 12.073 0.431 10.483 1.00 93.19 92 GLU A O 1
ATOM 699 N N . ASN A 1 93 ? 11.916 -1.636 9.579 1.00 90.31 93 ASN A N 1
ATOM 700 C CA . ASN A 1 93 ? 13.059 -1.546 8.675 1.00 90.31 93 ASN A CA 1
ATOM 701 C C . ASN A 1 93 ? 12.699 -0.945 7.306 1.00 90.31 93 ASN A C 1
ATOM 703 O O . ASN A 1 93 ? 13.602 -0.644 6.531 1.00 90.31 93 ASN A O 1
ATOM 707 N N . CYS A 1 94 ? 11.412 -0.742 6.998 1.00 89.31 94 CYS A N 1
ATOM 708 C CA . CYS A 1 94 ? 10.953 -0.119 5.755 1.00 89.31 94 CYS A CA 1
ATOM 709 C C . CYS A 1 94 ? 9.690 0.731 5.993 1.00 89.31 94 CYS A C 1
ATOM 711 O O . CYS A 1 94 ? 8.578 0.382 5.602 1.00 89.31 94 CYS A O 1
ATOM 713 N N . ASP A 1 95 ? 9.878 1.870 6.656 1.00 90.94 95 ASP A N 1
ATOM 714 C CA . ASP A 1 95 ? 8.831 2.737 7.217 1.00 90.94 95 ASP A CA 1
ATOM 715 C C . ASP A 1 95 ? 8.607 4.040 6.420 1.00 90.94 95 ASP A C 1
ATOM 717 O O . ASP A 1 95 ? 8.225 5.080 6.966 1.00 90.94 95 ASP A O 1
ATOM 721 N N . SER A 1 96 ? 8.862 4.010 5.106 1.00 90.94 96 SER A N 1
ATOM 722 C CA . SER A 1 96 ? 8.827 5.197 4.235 1.00 90.94 96 SER A CA 1
ATOM 723 C C . SER A 1 96 ? 7.481 5.933 4.254 1.00 90.94 96 SER A C 1
ATOM 725 O O . SER A 1 96 ? 7.449 7.167 4.219 1.00 90.94 96 SER A O 1
ATOM 727 N N . VAL A 1 97 ? 6.364 5.204 4.336 1.00 93.31 97 VAL A N 1
ATOM 728 C CA . VAL A 1 97 ? 5.012 5.776 4.373 1.00 93.31 97 VAL A CA 1
ATOM 729 C C . VAL A 1 97 ? 4.730 6.392 5.736 1.00 93.31 97 VAL A C 1
ATOM 731 O O . VAL A 1 97 ? 4.260 7.529 5.790 1.00 93.31 97 VAL A O 1
ATOM 734 N N . VAL A 1 98 ? 5.050 5.683 6.822 1.00 93.25 98 VAL A N 1
ATOM 735 C CA . VAL A 1 98 ? 4.907 6.178 8.201 1.00 93.25 98 VAL A CA 1
ATOM 736 C C . VAL A 1 98 ? 5.662 7.495 8.363 1.00 93.25 98 VAL A C 1
ATOM 738 O O . VAL A 1 98 ? 5.075 8.497 8.777 1.00 93.25 98 VAL A O 1
ATOM 741 N N . GLU A 1 99 ? 6.932 7.539 7.955 1.00 92.31 99 GLU A N 1
ATOM 742 C CA . GLU A 1 99 ? 7.744 8.755 8.035 1.00 92.31 99 GLU A CA 1
ATOM 743 C C . GLU A 1 99 ? 7.209 9.871 7.131 1.00 92.31 99 GLU A C 1
ATOM 745 O O . GLU A 1 99 ? 7.148 11.027 7.560 1.00 92.31 99 GLU A O 1
ATOM 750 N N . SER A 1 100 ? 6.756 9.540 5.915 1.00 92.81 100 SER A N 1
ATOM 751 C CA . SER A 1 100 ? 6.175 10.525 4.994 1.00 92.81 100 SER A CA 1
ATOM 752 C C . SER A 1 100 ? 4.898 11.162 5.543 1.00 92.81 100 SER A C 1
ATOM 754 O O . SER A 1 100 ? 4.637 12.352 5.358 1.00 92.81 100 SER A O 1
ATOM 756 N N . VAL A 1 101 ? 4.053 10.380 6.212 1.00 92.75 101 VAL A N 1
ATOM 757 C CA . VAL A 1 101 ? 2.835 10.896 6.843 1.00 92.75 101 VAL A CA 1
ATOM 758 C C . VAL A 1 101 ? 3.193 11.723 8.075 1.00 92.75 101 VAL A C 1
ATOM 760 O O . VAL A 1 101 ? 2.727 12.856 8.181 1.00 92.75 101 VAL A O 1
ATOM 763 N N . ARG A 1 102 ? 4.082 11.221 8.943 1.00 91.19 102 ARG A N 1
ATOM 764 C CA . ARG A 1 102 ? 4.497 11.900 10.179 1.00 91.19 102 ARG A CA 1
ATOM 765 C C . ARG A 1 102 ? 5.122 13.271 9.925 1.00 91.19 102 ARG A C 1
ATOM 767 O O . ARG A 1 102 ? 4.815 14.220 10.639 1.00 91.19 102 ARG A O 1
ATOM 774 N N . LYS A 1 103 ? 6.002 13.382 8.927 1.00 89.81 103 LYS A N 1
ATOM 775 C CA . LYS A 1 103 ? 6.702 14.638 8.607 1.00 89.81 103 LYS A CA 1
ATOM 776 C C . LYS A 1 103 ? 5.869 15.607 7.771 1.00 89.81 103 LYS A C 1
ATOM 778 O O . LYS A 1 103 ? 6.253 16.759 7.616 1.00 89.81 103 LYS A O 1
ATOM 783 N N . GLY A 1 104 ? 4.756 15.157 7.193 1.00 85.62 104 GLY A N 1
ATOM 784 C CA . GLY A 1 104 ? 3.972 15.981 6.272 1.00 85.62 104 GLY A CA 1
ATOM 785 C C . GLY A 1 104 ? 4.613 16.157 4.887 1.00 85.62 104 GLY A C 1
ATOM 786 O O . GLY A 1 104 ? 3.984 16.732 3.997 1.00 85.62 104 GLY A O 1
ATOM 787 N N . GLU A 1 105 ? 5.760 15.534 4.619 1.00 86.38 105 GLU A N 1
ATOM 788 C CA . GLU A 1 105 ? 6.487 15.597 3.347 1.00 86.38 105 GLU A CA 1
ATOM 789 C C . GLU A 1 105 ? 6.825 14.210 2.793 1.00 86.38 105 GLU A C 1
ATOM 791 O O . GLU A 1 105 ? 6.796 13.206 3.497 1.00 86.38 105 GLU A O 1
ATOM 796 N N . TYR A 1 106 ? 7.144 14.151 1.505 1.00 86.50 106 TYR A N 1
ATOM 797 C CA . TYR A 1 106 ? 7.538 12.914 0.849 1.00 86.50 106 TYR A CA 1
ATOM 798 C C . TYR A 1 106 ? 8.916 12.449 1.345 1.00 86.50 106 TYR A C 1
ATOM 800 O O . TYR A 1 106 ? 9.905 13.155 1.158 1.00 86.50 106 TYR A O 1
ATOM 808 N N . THR A 1 107 ? 8.988 11.261 1.946 1.00 85.00 107 THR A N 1
ATOM 809 C CA . THR A 1 107 ? 10.219 10.682 2.500 1.00 85.00 107 THR A CA 1
ATOM 810 C C . THR A 1 107 ? 10.534 9.346 1.832 1.00 85.00 107 THR A C 1
ATOM 812 O O . THR A 1 107 ? 9.652 8.522 1.602 1.00 85.00 107 THR A O 1
ATOM 815 N N . VAL A 1 108 ? 11.818 9.117 1.555 1.00 82.38 108 VAL A N 1
ATOM 816 C CA . VAL A 1 108 ? 12.344 7.821 1.112 1.00 82.38 108 VAL A CA 1
ATOM 817 C C . VAL A 1 108 ? 12.928 7.109 2.328 1.00 82.38 108 VAL A C 1
ATOM 819 O O . VAL A 1 108 ? 13.641 7.737 3.114 1.00 82.38 108 VAL A O 1
ATOM 822 N N . SER A 1 109 ? 12.637 5.819 2.506 1.00 76.31 109 SER A N 1
ATOM 823 C CA . SER A 1 109 ? 13.296 5.061 3.575 1.00 76.31 109 SER A CA 1
ATOM 824 C C . SER A 1 109 ? 14.749 4.784 3.196 1.00 76.31 109 SER A C 1
ATOM 826 O O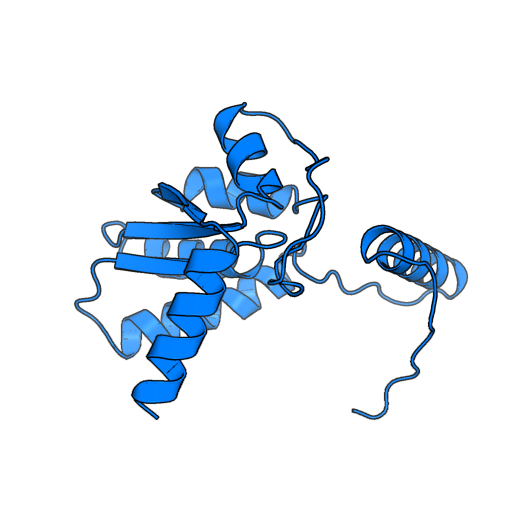 . SER A 1 109 ? 15.037 4.305 2.100 1.00 76.31 109 SER A O 1
ATOM 828 N N . SER A 1 110 ? 15.662 5.088 4.115 1.00 66.56 110 SER A N 1
ATOM 829 C CA . SER A 1 110 ? 17.076 4.708 4.050 1.00 66.56 110 SER A CA 1
ATOM 830 C C . SER A 1 110 ? 17.390 3.476 4.902 1.00 66.56 110 SER A C 1
ATOM 832 O O . SER A 1 110 ? 18.555 3.097 5.032 1.00 66.56 110 SER A O 1
ATOM 834 N N . LYS A 1 111 ? 16.366 2.888 5.535 1.00 63.91 111 LYS A N 1
ATOM 835 C CA . LYS A 1 111 ? 16.512 1.738 6.422 1.00 63.91 111 LYS A CA 1
ATOM 836 C C . LYS A 1 111 ? 16.649 0.444 5.612 1.00 63.91 111 LYS A C 1
ATOM 838 O O . LYS A 1 111 ? 16.314 0.396 4.430 1.00 63.91 111 LYS A O 1
ATOM 843 N N . GLY A 1 112 ? 17.293 -0.532 6.253 1.00 69.00 112 GLY A N 1
ATOM 844 C CA . GLY A 1 112 ? 17.913 -1.704 5.637 1.00 69.00 112 GLY A CA 1
ATOM 845 C C . GLY A 1 112 ? 16.947 -2.787 5.149 1.00 69.00 112 GLY A C 1
ATOM 846 O O . GLY A 1 112 ? 15.915 -2.522 4.547 1.00 69.00 112 GLY A O 1
ATOM 847 N N . PHE A 1 113 ? 17.349 -4.039 5.347 1.00 80.88 113 PHE A N 1
ATOM 848 C CA . PHE A 1 113 ? 16.636 -5.227 4.885 1.00 80.88 113 PHE A CA 1
ATOM 849 C C . PHE A 1 113 ? 15.464 -5.579 5.815 1.00 80.88 113 PHE A C 1
ATOM 851 O O . PHE A 1 113 ? 15.576 -5.417 7.029 1.00 80.88 113 PHE A O 1
ATOM 858 N N . THR A 1 114 ? 14.373 -6.101 5.251 1.00 88.75 114 THR A N 1
ATOM 859 C CA . THR A 1 114 ? 13.289 -6.749 6.003 1.00 88.75 114 THR A CA 1
ATOM 860 C C . THR A 1 114 ? 12.975 -8.117 5.407 1.00 88.75 114 THR A C 1
ATOM 862 O O . THR A 1 114 ? 13.084 -8.303 4.195 1.00 88.75 114 THR A O 1
ATOM 865 N N . ILE A 1 115 ? 12.532 -9.061 6.241 1.00 91.56 115 ILE A N 1
ATOM 866 C CA . ILE A 1 115 ? 11.994 -10.351 5.780 1.00 91.56 115 ILE A CA 1
ATOM 867 C C . ILE A 1 115 ? 10.717 -10.202 4.933 1.00 91.56 115 ILE A C 1
ATOM 869 O O . ILE A 1 115 ? 10.346 -11.136 4.226 1.00 91.56 115 ILE A O 1
ATOM 873 N N . ALA A 1 116 ? 10.032 -9.057 5.012 1.00 90.50 116 ALA A N 1
ATOM 874 C CA . ALA A 1 116 ? 8.795 -8.782 4.291 1.00 90.50 116 ALA A CA 1
ATOM 875 C C . ALA A 1 116 ? 9.082 -8.106 2.936 1.00 90.50 116 ALA A C 1
ATOM 877 O O . ALA A 1 116 ? 8.851 -6.910 2.738 1.00 90.50 116 ALA A O 1
ATOM 878 N N . ASP A 1 117 ? 9.595 -8.892 1.992 1.00 87.31 117 ASP A N 1
ATOM 879 C CA . ASP A 1 117 ? 10.020 -8.452 0.658 1.00 87.31 117 ASP A CA 1
ATOM 880 C C . ASP A 1 117 ? 8.919 -7.713 -0.125 1.00 87.31 117 ASP A C 1
ATOM 882 O O . ASP A 1 117 ? 9.172 -6.654 -0.702 1.00 87.31 117 ASP A O 1
ATOM 886 N N . GLY A 1 118 ? 7.676 -8.199 -0.069 1.00 86.62 118 GLY A N 1
ATOM 887 C CA . GLY A 1 118 ? 6.530 -7.597 -0.761 1.00 86.62 118 GLY A CA 1
ATOM 888 C C . GLY A 1 118 ? 6.153 -6.183 -0.293 1.00 86.62 118 GLY A C 1
ATOM 889 O O . GLY A 1 118 ? 5.463 -5.461 -1.015 1.00 86.62 118 GLY A O 1
ATOM 890 N N . ILE A 1 119 ? 6.610 -5.761 0.892 1.00 87.19 119 ILE A N 1
ATOM 891 C CA . ILE A 1 119 ? 6.410 -4.396 1.410 1.00 87.19 119 ILE A CA 1
ATOM 892 C C . ILE A 1 119 ? 7.714 -3.602 1.535 1.00 87.19 119 ILE A C 1
ATOM 894 O O . ILE A 1 119 ? 7.685 -2.469 2.012 1.00 87.19 119 ILE A O 1
ATOM 898 N N . SER A 1 120 ? 8.841 -4.150 1.070 1.00 87.31 120 SER A N 1
ATOM 899 C CA . SER A 1 120 ? 10.165 -3.520 1.116 1.00 87.31 120 SER A CA 1
ATOM 900 C C . SER A 1 120 ? 10.310 -2.401 0.068 1.00 87.31 120 SER A C 1
ATOM 902 O O . SER A 1 120 ? 11.147 -2.457 -0.838 1.00 87.31 120 SER A O 1
ATOM 904 N N . VAL A 1 121 ? 9.476 -1.364 0.176 1.00 84.88 121 VAL A N 1
ATOM 905 C CA . VAL A 1 121 ? 9.388 -0.248 -0.771 1.00 84.88 121 VAL A CA 1
ATOM 906 C C . VAL A 1 121 ? 9.972 1.028 -0.161 1.00 84.88 121 VAL A C 1
ATOM 908 O O . VAL A 1 121 ? 9.360 1.708 0.666 1.00 84.88 121 VAL A O 1
ATOM 911 N N . GLN A 1 122 ? 11.161 1.404 -0.634 1.00 82.88 122 GLN A N 1
ATOM 912 C CA . GLN A 1 122 ? 11.856 2.614 -0.181 1.00 82.88 122 GLN A CA 1
ATOM 913 C C . GLN A 1 122 ? 11.158 3.901 -0.634 1.00 82.88 122 GLN A C 1
ATOM 915 O O . GLN A 1 122 ? 11.145 4.884 0.105 1.00 82.88 122 GLN A O 1
ATOM 920 N N . ASN A 1 123 ? 10.584 3.889 -1.839 1.00 85.56 123 ASN A N 1
ATOM 921 C CA . ASN A 1 123 ? 9.963 5.033 -2.502 1.00 85.56 123 ASN A CA 1
ATOM 922 C C . ASN A 1 123 ? 8.443 4.795 -2.601 1.00 85.56 123 ASN A C 1
ATOM 924 O O . ASN A 1 123 ? 8.004 4.066 -3.494 1.00 85.56 123 ASN A O 1
ATOM 928 N N . PRO A 1 124 ? 7.633 5.339 -1.675 1.00 85.38 124 PRO A N 1
ATOM 929 C CA . PRO A 1 124 ? 6.189 5.151 -1.711 1.00 85.38 124 PRO A CA 1
ATOM 930 C C . PRO A 1 124 ? 5.550 5.970 -2.836 1.00 85.38 124 PRO A C 1
ATOM 932 O O . PRO A 1 124 ? 6.142 6.918 -3.358 1.00 85.38 124 PRO A O 1
ATOM 935 N N . GLY A 1 125 ? 4.314 5.635 -3.207 1.00 88.44 125 GLY A N 1
ATOM 936 C CA . GLY A 1 125 ? 3.592 6.364 -4.247 1.00 88.44 125 GLY A CA 1
ATOM 937 C C . GLY A 1 125 ? 3.072 7.709 -3.745 1.00 88.44 125 GLY A C 1
ATOM 938 O O . GLY A 1 125 ? 2.431 7.780 -2.698 1.00 88.44 125 GLY A O 1
ATOM 939 N N . LYS A 1 126 ? 3.305 8.798 -4.489 1.00 91.88 126 LYS A N 1
ATOM 940 C CA . LYS A 1 126 ? 2.825 10.142 -4.107 1.00 91.88 126 LYS A CA 1
ATOM 941 C C . LYS A 1 126 ? 1.302 10.193 -3.976 1.00 91.88 126 LYS A C 1
ATOM 943 O O . LYS A 1 126 ? 0.794 10.729 -2.995 1.00 91.88 126 LYS A O 1
ATOM 948 N N . LEU A 1 127 ? 0.594 9.580 -4.927 1.00 94.69 127 LEU A N 1
ATOM 949 C CA . LEU A 1 127 ? -0.864 9.472 -4.893 1.00 94.69 127 LEU A CA 1
ATOM 950 C C . LEU A 1 127 ? -1.320 8.683 -3.660 1.00 94.69 127 LEU A C 1
ATOM 952 O O . LEU A 1 127 ? -2.293 9.046 -3.003 1.00 94.69 127 LEU A O 1
ATOM 956 N N . ASN A 1 128 ? -0.585 7.624 -3.319 1.00 96.12 128 ASN A N 1
ATOM 957 C CA . ASN A 1 128 ? -0.887 6.799 -2.160 1.00 96.12 128 ASN A CA 1
ATOM 958 C C . ASN A 1 128 ? -0.690 7.565 -0.851 1.00 96.12 128 ASN A C 1
ATOM 960 O O . ASN A 1 128 ? -1.557 7.490 0.008 1.00 96.12 128 ASN A O 1
ATOM 964 N N . ILE A 1 129 ? 0.379 8.356 -0.700 1.00 96.19 129 ILE A N 1
ATOM 965 C CA . ILE A 1 129 ? 0.578 9.190 0.499 1.00 96.19 129 ILE A CA 1
ATOM 966 C C . ILE A 1 129 ? -0.591 10.164 0.699 1.00 96.19 129 ILE A C 1
ATOM 968 O O . ILE A 1 129 ? -1.091 10.295 1.817 1.00 96.19 129 ILE A O 1
ATOM 972 N N . GLU A 1 130 ? -1.064 10.817 -0.364 1.00 95.38 130 GLU A N 1
ATOM 973 C CA . GLU A 1 130 ? -2.226 11.715 -0.291 1.00 95.38 130 GLU A CA 1
ATOM 974 C C . GLU A 1 130 ? -3.499 10.979 0.149 1.00 95.38 130 GLU A C 1
ATOM 976 O O . GLU A 1 130 ? -4.243 11.466 1.002 1.00 95.38 130 GLU A O 1
ATOM 981 N N . MET A 1 131 ? -3.743 9.787 -0.400 1.00 97.56 131 MET A N 1
ATOM 982 C CA . MET A 1 131 ? -4.898 8.967 -0.034 1.00 97.56 131 MET A CA 1
ATOM 983 C C . MET A 1 131 ? -4.804 8.434 1.395 1.00 97.56 131 MET A C 1
ATOM 985 O O . MET A 1 131 ? -5.794 8.469 2.122 1.00 97.56 131 MET A O 1
ATOM 989 N N . ILE A 1 132 ? -3.623 7.986 1.814 1.00 97.75 132 ILE A N 1
ATOM 990 C CA . ILE A 1 132 ? -3.371 7.468 3.159 1.00 97.75 132 ILE A CA 1
ATOM 991 C C . ILE A 1 132 ? -3.641 8.558 4.193 1.00 97.75 132 ILE A C 1
ATOM 993 O O . ILE A 1 132 ? -4.417 8.329 5.112 1.00 97.75 132 ILE A O 1
ATOM 997 N N . ARG A 1 133 ? -3.134 9.782 3.987 1.00 96.31 133 ARG A N 1
ATOM 998 C CA . ARG A 1 133 ? -3.437 10.929 4.867 1.00 96.31 133 ARG A CA 1
ATOM 999 C C . ARG A 1 133 ? -4.928 11.240 4.980 1.00 96.31 133 ARG A C 1
ATOM 1001 O O . ARG A 1 133 ? -5.350 11.835 5.965 1.00 96.31 133 ARG A O 1
ATOM 1008 N N . LYS A 1 134 ? -5.710 10.905 3.953 1.00 97.25 134 LYS A N 1
ATOM 1009 C CA . LYS A 1 134 ? -7.139 11.214 3.893 1.00 97.25 134 LYS A CA 1
ATOM 1010 C C . LYS A 1 134 ? -8.025 10.120 4.490 1.00 97.25 134 LYS A C 1
ATOM 1012 O O . LYS A 1 134 ? -9.082 10.450 5.019 1.00 97.25 134 LYS A O 1
ATOM 1017 N N . TYR A 1 135 ? -7.653 8.850 4.342 1.00 98.44 135 TYR A N 1
ATOM 1018 C CA . TYR A 1 135 ? -8.553 7.721 4.616 1.00 98.44 135 TYR A CA 1
ATOM 1019 C C . TYR A 1 135 ? -8.042 6.733 5.669 1.00 98.44 135 TYR A C 1
ATOM 1021 O O . TYR A 1 135 ? -8.831 5.913 6.130 1.00 98.44 135 TYR A O 1
ATOM 1029 N N . VAL A 1 136 ? -6.757 6.771 6.029 1.00 98.44 136 VAL A N 1
ATOM 1030 C CA . VAL A 1 136 ? -6.164 5.848 7.007 1.00 98.44 136 VAL A CA 1
ATOM 1031 C C . VAL A 1 136 ? -6.131 6.514 8.375 1.00 98.44 136 VAL A C 1
ATOM 1033 O O . VAL A 1 136 ? -5.644 7.634 8.505 1.00 98.44 136 VAL A O 1
ATOM 1036 N N . ASP A 1 137 ? -6.655 5.825 9.387 1.00 98.50 137 ASP A N 1
ATOM 1037 C CA . ASP A 1 137 ? -6.785 6.368 10.741 1.00 98.50 137 ASP A CA 1
ATOM 1038 C C . ASP A 1 137 ? -5.494 6.210 11.548 1.00 98.50 137 ASP A C 1
ATOM 1040 O O . ASP A 1 137 ? -5.176 7.048 12.389 1.00 98.50 137 ASP A O 1
ATOM 1044 N N . GLU A 1 138 ? -4.746 5.133 11.304 1.00 98.12 138 GLU A N 1
ATOM 1045 C CA . GLU A 1 138 ? -3.546 4.813 12.069 1.00 98.12 138 GLU A CA 1
ATOM 1046 C C . GLU A 1 138 ? -2.500 4.112 11.201 1.00 98.12 138 GLU A C 1
ATOM 1048 O O . GLU A 1 138 ? -2.824 3.303 10.331 1.00 98.12 138 GLU A O 1
ATOM 1053 N N . LEU A 1 139 ? -1.229 4.418 11.450 1.00 97.94 139 LEU A N 1
ATOM 1054 C CA . LEU A 1 139 ? -0.092 3.722 10.863 1.00 97.94 139 LEU A CA 1
ATOM 1055 C C . LEU A 1 139 ? 0.811 3.235 11.991 1.00 97.94 139 LEU A C 1
ATOM 1057 O O . LEU A 1 139 ? 1.228 4.029 12.835 1.00 97.94 139 LEU A O 1
ATOM 1061 N N . VAL A 1 140 ? 1.129 1.947 11.976 1.00 97.06 140 VAL A N 1
ATOM 1062 C CA . VAL A 1 140 ? 2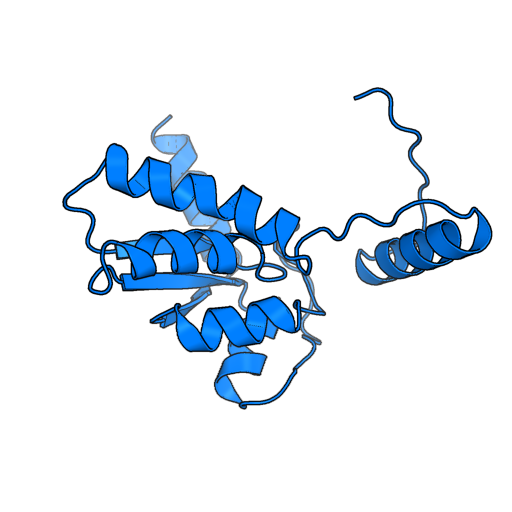.014 1.305 12.949 1.00 97.06 140 VAL A CA 1
ATOM 1063 C C . VAL A 1 140 ? 3.161 0.597 12.243 1.00 97.06 140 VAL A C 1
ATOM 1065 O O . VAL A 1 140 ? 3.069 0.225 11.070 1.00 97.06 140 VAL A O 1
ATOM 1068 N N . THR A 1 141 ? 4.249 0.394 12.975 1.00 96.06 141 THR A N 1
ATOM 1069 C CA . THR A 1 141 ? 5.386 -0.408 12.530 1.00 96.06 141 THR A CA 1
ATOM 1070 C C . THR A 1 141 ? 5.508 -1.665 13.381 1.00 96.06 141 THR A C 1
ATOM 1072 O O . THR A 1 141 ? 5.136 -1.657 14.554 1.00 96.06 141 THR A O 1
ATOM 1075 N N . VAL A 1 142 ? 6.023 -2.742 12.793 1.00 96.44 142 VAL A N 1
ATOM 1076 C CA . VAL A 1 142 ? 6.335 -3.994 13.493 1.00 96.44 142 VAL A CA 1
ATOM 1077 C C . VAL A 1 142 ? 7.737 -4.476 13.143 1.00 96.44 142 VAL A C 1
ATOM 1079 O O . VAL A 1 142 ? 8.215 -4.264 12.024 1.00 96.44 142 VAL A O 1
ATOM 1082 N N . SER A 1 143 ? 8.391 -5.136 14.095 1.00 96.12 143 SER A N 1
ATOM 1083 C CA . SER A 1 143 ? 9.701 -5.742 13.874 1.00 96.12 143 SER A CA 1
ATOM 1084 C C . SER A 1 143 ? 9.598 -7.023 13.037 1.00 96.12 143 SER A C 1
ATOM 1086 O O . SER A 1 143 ? 8.549 -7.678 12.973 1.00 96.12 143 SER A O 1
ATOM 1088 N N . ASP A 1 144 ? 10.706 -7.413 12.410 1.00 95.00 144 ASP A N 1
ATOM 1089 C CA . ASP A 1 144 ? 10.785 -8.651 11.633 1.00 95.00 144 ASP A CA 1
ATOM 1090 C C . ASP A 1 144 ? 10.561 -9.896 12.509 1.00 95.00 144 ASP A C 1
ATOM 1092 O O . ASP A 1 144 ? 9.944 -10.862 12.063 1.00 95.00 144 ASP A O 1
ATOM 1096 N N . GLU A 1 145 ? 10.977 -9.869 13.778 1.00 96.50 145 GLU A N 1
ATOM 1097 C CA . GLU A 1 145 ? 10.729 -10.954 14.733 1.00 96.50 145 GLU A CA 1
ATOM 1098 C C . GLU A 1 145 ? 9.233 -11.131 15.013 1.00 96.50 145 GLU A C 1
ATOM 1100 O O . GLU A 1 145 ? 8.743 -12.261 15.058 1.00 96.50 145 GLU A O 1
ATOM 1105 N N . LEU A 1 146 ? 8.487 -10.028 15.162 1.00 96.50 146 LEU A N 1
ATOM 1106 C CA . LEU A 1 146 ? 7.035 -10.076 15.344 1.00 96.50 146 LEU A CA 1
ATOM 1107 C C . LEU A 1 146 ? 6.328 -10.589 14.088 1.00 96.50 146 LEU A C 1
ATOM 1109 O O . LEU A 1 146 ? 5.386 -11.374 14.204 1.00 96.50 146 LEU A O 1
ATOM 1113 N N . MET A 1 147 ? 6.793 -10.203 12.896 1.00 95.75 147 MET A N 1
ATOM 1114 C CA . MET A 1 147 ? 6.265 -10.739 11.636 1.00 95.75 147 MET A CA 1
ATOM 1115 C C . MET A 1 147 ? 6.534 -12.241 11.499 1.00 95.75 147 MET A C 1
ATOM 1117 O O . MET A 1 147 ? 5.618 -12.999 11.177 1.00 95.75 147 MET A O 1
ATOM 1121 N N . ALA A 1 148 ? 7.754 -12.696 11.802 1.00 95.69 148 ALA A N 1
ATOM 1122 C CA . ALA A 1 148 ? 8.107 -14.115 11.788 1.00 95.69 148 ALA A CA 1
ATOM 1123 C C . ALA A 1 148 ? 7.275 -14.918 12.801 1.00 95.69 148 ALA A C 1
ATOM 1125 O O . ALA A 1 148 ? 6.782 -16.004 12.491 1.00 95.69 148 ALA A O 1
ATOM 1126 N N . TYR A 1 149 ? 7.055 -14.362 13.995 1.00 96.31 149 TYR A N 1
ATOM 1127 C CA . TYR A 1 149 ? 6.181 -14.965 14.994 1.00 96.31 149 TYR A CA 1
ATOM 1128 C C . TYR A 1 149 ? 4.725 -15.037 14.515 1.00 96.31 149 TYR A C 1
ATOM 1130 O O . TYR A 1 149 ? 4.090 -16.081 14.652 1.00 96.31 149 TYR A O 1
ATOM 1138 N N . ALA A 1 150 ? 4.190 -13.974 13.907 1.00 94.94 150 ALA A N 1
ATOM 1139 C CA . ALA A 1 150 ? 2.837 -13.973 13.356 1.00 94.94 150 ALA A CA 1
ATOM 1140 C C . ALA A 1 150 ? 2.665 -15.037 12.260 1.00 94.94 150 ALA A C 1
ATOM 1142 O O . ALA A 1 150 ? 1.678 -15.775 12.280 1.00 94.94 150 ALA A O 1
ATOM 1143 N N . LEU A 1 151 ? 3.648 -15.178 11.362 1.00 94.56 151 LEU A N 1
ATOM 1144 C CA . LEU A 1 151 ? 3.681 -16.247 10.362 1.00 94.56 151 LEU A CA 1
ATOM 1145 C C . LEU A 1 151 ? 3.644 -17.631 11.024 1.00 94.56 151 LEU A C 1
ATOM 1147 O O . LEU A 1 151 ? 2.826 -18.469 10.649 1.00 94.56 151 LEU A O 1
ATOM 1151 N N . PHE A 1 152 ? 4.474 -17.855 12.044 1.00 95.38 152 PHE A N 1
ATOM 1152 C CA . PHE A 1 152 ? 4.469 -19.104 12.805 1.00 95.38 152 PHE A CA 1
ATOM 1153 C C . PHE A 1 152 ? 3.090 -19.392 13.427 1.00 95.38 152 PHE A C 1
ATOM 1155 O O . PHE A 1 152 ? 2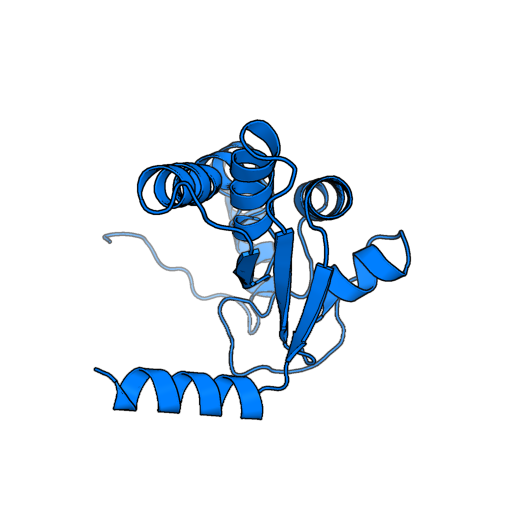.564 -20.493 13.276 1.00 95.38 152 PHE A O 1
ATOM 1162 N N . LYS A 1 153 ? 2.444 -18.394 14.046 1.00 96.56 153 LYS A N 1
ATOM 1163 C CA . LYS A 1 153 ? 1.095 -18.539 14.623 1.00 96.56 153 LYS A CA 1
ATOM 1164 C C . LYS A 1 153 ? 0.008 -18.820 13.585 1.00 96.56 153 LYS A C 1
ATOM 1166 O O . LYS A 1 153 ? -0.981 -19.463 13.932 1.00 96.56 153 LYS A O 1
ATOM 1171 N N . LEU A 1 154 ? 0.149 -18.324 12.354 1.00 94.88 154 LEU A N 1
ATOM 1172 C CA . LEU A 1 154 ? -0.772 -18.643 11.260 1.00 94.88 154 LEU A CA 1
ATOM 1173 C C . LEU A 1 154 ? -0.625 -20.104 10.826 1.00 94.88 154 LEU A C 1
ATOM 1175 O O . LEU A 1 154 ? -1.634 -20.774 10.632 1.00 94.88 154 LEU A O 1
ATOM 1179 N N . LEU A 1 155 ? 0.610 -20.607 10.747 1.00 94.50 155 LEU A N 1
ATOM 1180 C CA . LEU A 1 155 ? 0.889 -21.999 10.387 1.00 94.50 155 LEU A CA 1
ATOM 1181 C C . LEU A 1 155 ? 0.410 -23.000 11.449 1.00 94.50 155 LEU A C 1
ATOM 1183 O O . LEU A 1 155 ? -0.058 -24.070 11.089 1.00 94.50 155 LEU A O 1
ATOM 1187 N N . GLU A 1 156 ? 0.464 -22.658 12.740 1.00 93.69 156 GLU A N 1
ATOM 1188 C CA . GLU A 1 156 ? -0.072 -23.517 13.816 1.00 93.69 156 GLU A CA 1
ATOM 1189 C C . GLU A 1 156 ? -1.595 -23.721 13.749 1.00 93.69 156 GLU A C 1
ATOM 1191 O O . GLU A 1 156 ? -2.120 -24.647 14.366 1.00 93.69 156 GLU A O 1
ATOM 1196 N N . LYS A 1 157 ? -2.318 -22.824 13.071 1.00 76.38 157 LYS A N 1
ATOM 1197 C CA . LYS A 1 157 ? -3.783 -22.856 12.964 1.00 76.38 157 LYS A CA 1
ATOM 1198 C C . LYS A 1 157 ? -4.285 -23.492 11.662 1.00 76.38 157 LYS A C 1
ATOM 1200 O O . LYS A 1 157 ? -5.503 -23.578 11.500 1.00 76.38 157 LYS A O 1
ATOM 1205 N N . ALA A 1 158 ? -3.379 -23.853 10.753 1.00 54.06 158 ALA A N 1
ATOM 1206 C CA . ALA A 1 158 ? -3.680 -24.442 9.450 1.00 54.06 158 ALA A CA 1
ATOM 1207 C C . ALA A 1 158 ? -3.816 -25.970 9.513 1.00 54.06 158 ALA A C 1
ATOM 1209 O O . ALA A 1 158 ? -3.150 -26.598 10.367 1.00 54.06 158 ALA A O 1
#

pLDDT: mean 93.35, std 7.13, range [54.06, 98.88]

Sequence (158 aa):
YGAEVILYGNSYSEAFSEAKRLSEIESRTFIDGFNDRWIISGQGTIGLEILEAHPDVQNVIIPVGGGGLISGIAKAIKSEKPDVRIIGVQSENCDSVVESVRKGEYTVSSKGFTIADGISVQNPGKLNIEMIRKYVDELVTVSDELMAYALFKLLEKA